Protein AF-A0A2V6RUL4-F1 (afdb_monomer_lite)

Secondary structure (DSSP, 8-state):
-----EEEEEEEEEETTEEEEEEEEEEETTTTS------S--

Structure (mmCIF, N/CA/C/O backbone):
data_AF-A0A2V6RUL4-F1
#
_entry.id   AF-A0A2V6RUL4-F1
#
loop_
_atom_site.group_PDB
_atom_site.id
_atom_site.type_symbol
_atom_site.label_atom_id
_atom_site.label_alt_id
_atom_site.label_comp_id
_atom_site.label_asym_id
_atom_site.label_entity_id
_atom_site.label_seq_id
_atom_site.pdbx_PDB_ins_code
_atom_site.Cartn_x
_atom_site.Cartn_y
_atom_site.Cartn_z
_atom_site.occupancy
_atom_site.B_iso_or_equiv
_atom_site.auth_seq_id
_atom_site.auth_comp_id
_atom_site.auth_asym_id
_atom_site.auth_atom_id
_atom_site.pdbx_PDB_model_num
ATOM 1 N N . THR A 1 1 ? 18.663 -8.055 -5.301 1.00 76.56 1 THR A N 1
ATOM 2 C CA . THR A 1 1 ? 17.675 -7.337 -4.470 1.00 76.56 1 THR A CA 1
ATOM 3 C C . THR A 1 1 ? 16.774 -6.534 -5.377 1.00 76.56 1 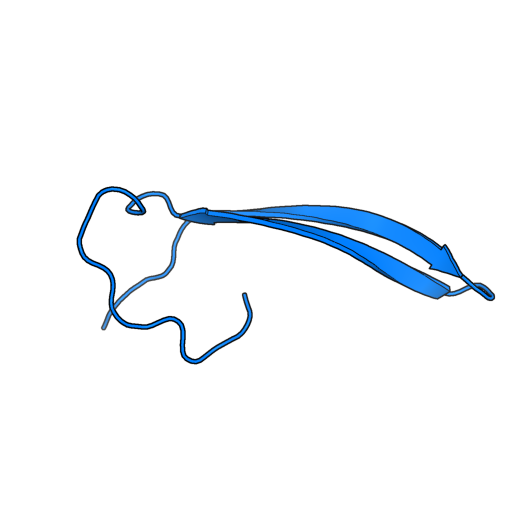THR A C 1
ATOM 5 O O . THR A 1 1 ? 17.303 -5.781 -6.183 1.00 76.56 1 THR A O 1
ATOM 8 N N . HIS A 1 2 ? 15.457 -6.743 -5.321 1.00 82.81 2 HIS A N 1
ATOM 9 C CA . HIS A 1 2 ? 14.492 -5.918 -6.057 1.00 82.81 2 HIS A CA 1
ATOM 10 C C . HIS A 1 2 ? 13.980 -4.805 -5.135 1.00 82.81 2 HIS A C 1
ATOM 12 O O . HIS A 1 2 ? 13.911 -5.009 -3.925 1.00 82.81 2 HIS A O 1
ATOM 18 N N . TRP A 1 3 ? 13.662 -3.638 -5.692 1.00 85.81 3 TRP A N 1
ATOM 19 C CA . TRP A 1 3 ? 13.175 -2.485 -4.937 1.00 85.81 3 TRP A CA 1
ATOM 20 C C . TRP A 1 3 ? 11.789 -2.091 -5.437 1.00 85.81 3 TRP A C 1
ATOM 22 O O . TRP A 1 3 ? 11.581 -1.945 -6.637 1.00 85.81 3 TRP A O 1
ATOM 32 N N . TRP A 1 4 ? 10.855 -1.874 -4.513 1.00 88.94 4 TRP A N 1
ATOM 33 C CA . TRP A 1 4 ? 9.479 -1.480 -4.819 1.00 88.94 4 TRP A CA 1
ATOM 34 C C . TRP A 1 4 ? 9.290 -0.004 -4.482 1.00 88.94 4 TRP A C 1
ATOM 36 O O . TRP A 1 4 ? 8.813 0.355 -3.407 1.00 88.94 4 TRP A O 1
ATOM 46 N N . VAL A 1 5 ? 9.729 0.862 -5.393 1.00 91.44 5 VAL A N 1
ATOM 47 C CA . VAL A 1 5 ? 9.680 2.318 -5.212 1.00 91.44 5 VAL A CA 1
ATOM 48 C C . VAL A 1 5 ? 8.418 2.873 -5.862 1.00 91.44 5 VAL A C 1
ATOM 50 O O . VAL A 1 5 ? 8.081 2.533 -6.997 1.00 91.44 5 VAL A O 1
ATOM 53 N N . GLY A 1 6 ? 7.700 3.739 -5.151 1.00 93.69 6 GLY A N 1
ATOM 54 C CA . GLY A 1 6 ? 6.433 4.253 -5.644 1.00 93.69 6 GLY A CA 1
ATOM 55 C C . GLY A 1 6 ? 5.730 5.209 -4.698 1.00 93.69 6 GLY A C 1
ATOM 56 O O . GLY A 1 6 ? 6.283 5.677 -3.705 1.00 93.69 6 GLY A O 1
ATOM 57 N N . ARG A 1 7 ? 4.466 5.478 -5.019 1.00 96.5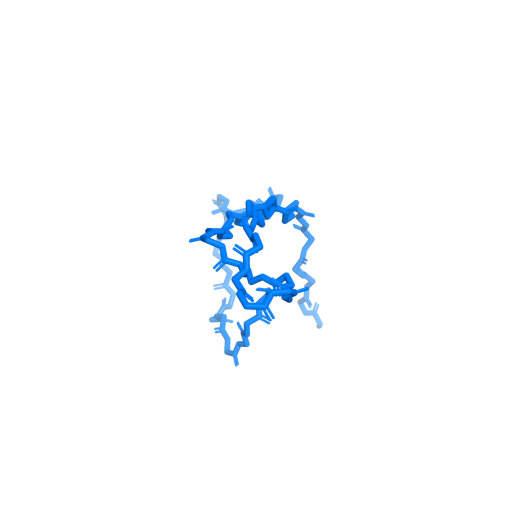0 7 ARG A N 1
ATOM 58 C CA . ARG A 1 7 ? 3.562 6.313 -4.229 1.00 96.50 7 ARG A CA 1
ATOM 59 C C . ARG A 1 7 ? 2.403 5.478 -3.701 1.00 96.50 7 ARG A C 1
ATOM 61 O O . ARG A 1 7 ? 1.675 4.865 -4.480 1.00 96.50 7 ARG A O 1
ATOM 68 N N . ALA A 1 8 ? 2.165 5.543 -2.392 1.00 96.25 8 ALA A N 1
ATOM 69 C CA . ALA A 1 8 ? 0.949 5.037 -1.764 1.00 96.25 8 ALA A CA 1
ATOM 70 C C . ALA A 1 8 ? 0.004 6.201 -1.435 1.00 96.25 8 ALA A C 1
ATOM 72 O O . ALA A 1 8 ? 0.367 7.135 -0.726 1.00 96.25 8 ALA A O 1
ATOM 73 N N . THR A 1 9 ? -1.221 6.153 -1.953 1.00 98.25 9 THR A N 1
ATOM 74 C CA . THR A 1 9 ? -2.279 7.117 -1.626 1.00 98.25 9 THR A CA 1
ATOM 75 C C . THR A 1 9 ? -3.387 6.409 -0.861 1.00 98.25 9 THR A C 1
ATOM 77 O O . THR A 1 9 ? -4.043 5.510 -1.395 1.00 98.25 9 THR A O 1
ATOM 80 N N . HIS A 1 10 ? -3.606 6.830 0.383 1.00 97.75 10 HIS A N 1
ATOM 81 C CA . HIS A 1 10 ? -4.647 6.302 1.258 1.00 97.75 10 HIS A CA 1
ATOM 82 C C . HIS A 1 10 ? -5.836 7.255 1.306 1.00 97.75 10 HIS A C 1
ATOM 84 O O . HIS A 1 10 ? -5.671 8.461 1.476 1.00 97.75 10 HIS A O 1
ATOM 90 N N . ARG A 1 11 ? -7.048 6.707 1.212 1.00 98.25 11 ARG A N 1
ATOM 91 C CA . ARG A 1 11 ? -8.256 7.393 1.676 1.00 98.25 11 ARG A CA 1
ATOM 92 C C . ARG A 1 11 ? -8.652 6.780 3.003 1.00 98.25 11 ARG A C 1
ATOM 94 O O . ARG A 1 11 ? -8.960 5.588 3.059 1.00 98.25 11 ARG A O 1
ATOM 101 N N . LEU A 1 12 ? -8.626 7.596 4.045 1.00 98.19 12 LEU A N 1
ATOM 102 C CA . LEU A 1 12 ? -8.971 7.195 5.401 1.00 98.19 12 LEU A CA 1
ATOM 103 C C . LEU A 1 12 ? -10.392 7.653 5.730 1.00 98.19 12 LEU A C 1
ATOM 105 O O . LEU A 1 12 ? -10.872 8.652 5.197 1.00 98.19 12 LEU A O 1
ATOM 109 N N . ARG A 1 13 ? -11.061 6.911 6.604 1.00 97.81 13 ARG A N 1
ATOM 110 C CA . ARG A 1 13 ? -12.348 7.279 7.200 1.00 97.81 13 ARG A CA 1
ATOM 111 C C . ARG A 1 13 ? -12.307 6.998 8.696 1.00 97.81 13 ARG A C 1
ATOM 113 O O . ARG A 1 13 ? -11.587 6.096 9.117 1.00 97.81 13 ARG A O 1
ATOM 120 N N . ARG A 1 14 ? -13.085 7.744 9.477 1.00 98.00 14 ARG A N 1
ATOM 121 C CA . ARG A 1 14 ? -13.302 7.434 10.894 1.00 98.00 14 ARG A CA 1
ATOM 122 C C . ARG A 1 14 ? -14.454 6.441 11.044 1.00 98.00 14 ARG A C 1
ATOM 124 O O . ARG A 1 14 ? -15.464 6.590 10.360 1.00 98.00 14 ARG A O 1
ATOM 131 N N . VAL A 1 15 ? -14.28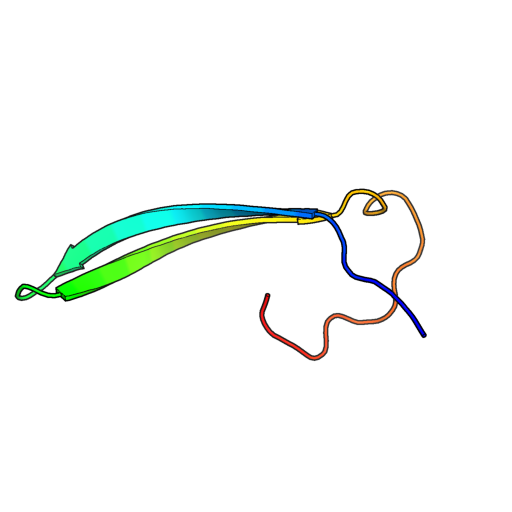4 5.435 11.895 1.00 98.19 15 VAL A N 1
ATOM 132 C CA . VAL A 1 15 ? -15.281 4.408 12.239 1.00 98.19 15 VAL A CA 1
ATOM 133 C C . VAL A 1 15 ? -15.109 4.105 13.716 1.00 98.19 15 VAL A C 1
ATOM 135 O O . VAL A 1 15 ? -13.997 3.776 14.116 1.00 98.19 15 VAL A O 1
ATOM 138 N N . ASP A 1 16 ? -16.164 4.280 14.509 1.00 97.38 16 ASP A N 1
ATOM 139 C CA . ASP A 1 16 ? -16.149 4.027 15.958 1.00 97.38 16 ASP A CA 1
ATOM 140 C C . ASP A 1 16 ? -14.972 4.709 16.686 1.00 97.38 16 ASP A C 1
ATOM 142 O O . ASP A 1 16 ? -14.330 4.145 17.561 1.00 97.38 16 ASP A O 1
ATOM 146 N N . GLY A 1 17 ? -14.649 5.943 16.277 1.00 97.62 17 GLY A N 1
ATOM 147 C CA . GLY A 1 17 ? -13.541 6.727 16.837 1.00 97.62 17 GLY A CA 1
ATOM 148 C C . GLY A 1 17 ? -12.156 6.422 16.251 1.00 97.62 17 GLY A C 1
ATOM 149 O O . GLY A 1 17 ? -11.231 7.203 16.466 1.00 97.62 17 GLY A O 1
ATOM 150 N N . GLU A 1 18 ? -12.007 5.376 15.437 1.00 97.94 18 GLU A N 1
ATOM 151 C CA . GLU A 1 18 ? -10.720 4.959 14.874 1.00 97.94 18 GLU A CA 1
ATOM 152 C C . GLU A 1 18 ? -10.562 5.280 13.387 1.00 97.94 18 GLU A C 1
ATOM 154 O O . GLU A 1 18 ? -11.529 5.361 12.629 1.00 97.94 18 GLU A O 1
ATOM 159 N N . LEU A 1 19 ? -9.313 5.417 12.933 1.00 97.75 19 LEU A N 1
ATOM 160 C CA . LEU A 1 19 ? -9.003 5.531 11.509 1.00 97.75 19 LEU A CA 1
ATOM 161 C C . LEU A 1 19 ? -9.001 4.151 10.847 1.00 97.75 19 LEU A C 1
ATOM 163 O O . LEU A 1 19 ? -8.276 3.245 11.246 1.00 97.75 19 LEU A O 1
ATOM 167 N N . ARG A 1 20 ? -9.768 4.017 9.767 1.00 97.75 20 ARG A N 1
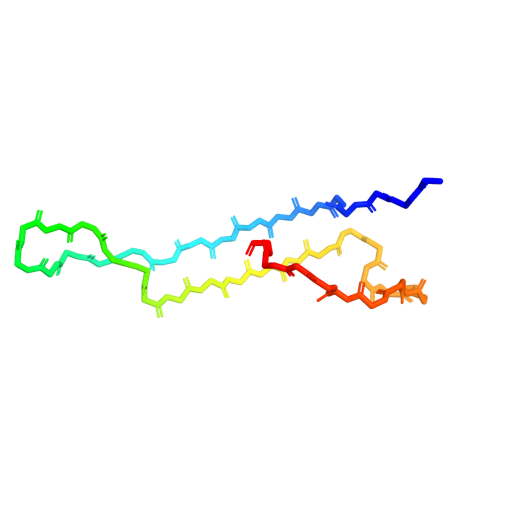ATOM 168 C CA . ARG A 1 20 ? -9.802 2.831 8.908 1.00 97.75 20 ARG A CA 1
ATOM 169 C C . ARG A 1 20 ? -9.501 3.223 7.465 1.00 97.75 20 ARG A C 1
ATOM 171 O O . ARG A 1 20 ? -9.909 4.288 6.993 1.00 97.75 20 ARG A O 1
ATOM 178 N N . ILE A 1 21 ? -8.808 2.352 6.734 1.00 97.62 21 ILE A N 1
ATOM 179 C CA . ILE A 1 21 ? -8.562 2.545 5.300 1.00 97.62 21 ILE A CA 1
ATOM 180 C C . ILE A 1 21 ? -9.865 2.259 4.548 1.00 97.62 21 ILE A C 1
ATOM 182 O O . ILE A 1 21 ? -10.437 1.179 4.658 1.00 97.62 21 ILE A O 1
ATOM 186 N N . ARG A 1 22 ? -10.343 3.234 3.771 1.00 97.88 22 ARG A N 1
ATOM 187 C CA . ARG A 1 22 ? -11.437 3.039 2.808 1.00 97.88 22 ARG A CA 1
ATOM 188 C C . ARG A 1 22 ? -10.907 2.511 1.481 1.00 97.88 22 ARG A C 1
ATOM 190 O O . ARG A 1 22 ? -11.528 1.659 0.863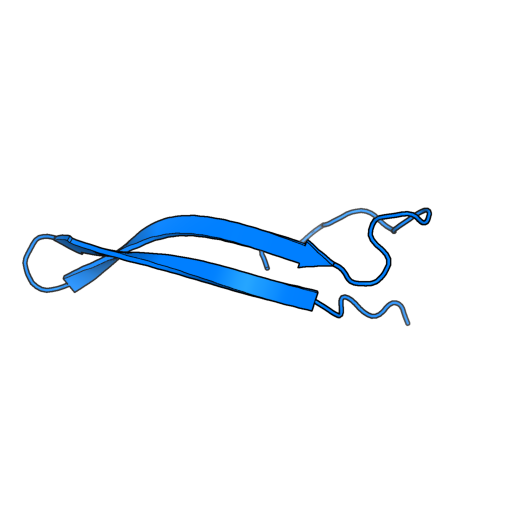 1.00 97.88 22 ARG A O 1
ATOM 197 N N . SER A 1 23 ? -9.784 3.057 1.021 1.00 98.19 23 SER A N 1
ATOM 198 C CA . SER A 1 23 ? -9.125 2.606 -0.203 1.00 98.19 23 SER A CA 1
ATOM 199 C C . SER A 1 23 ? -7.639 2.921 -0.164 1.00 98.19 23 SER A C 1
ATOM 201 O O . SER A 1 23 ? -7.248 3.979 0.339 1.00 98.19 23 SER A O 1
ATOM 203 N N . LYS A 1 24 ? -6.843 2.066 -0.798 1.00 97.50 24 LYS A N 1
ATOM 204 C CA . LYS A 1 24 ? -5.417 2.273 -1.022 1.00 97.50 24 LYS A CA 1
ATOM 205 C C . LYS A 1 24 ? -5.122 2.153 -2.512 1.00 97.50 24 LYS A C 1
ATOM 207 O O . LYS A 1 24 ? -5.531 1.184 -3.141 1.00 97.50 24 LYS A O 1
ATOM 212 N N . LYS A 1 25 ? -4.429 3.141 -3.074 1.00 97.56 25 LYS A N 1
ATOM 213 C CA . LYS A 1 25 ? -3.865 3.075 -4.428 1.00 97.56 25 LYS A CA 1
ATOM 214 C C . LYS A 1 25 ? -2.345 3.099 -4.319 1.00 97.56 25 LYS A C 1
ATOM 216 O O . LYS A 1 25 ? -1.802 3.998 -3.680 1.00 97.56 25 LYS A O 1
ATOM 221 N N . VAL A 1 26 ? -1.685 2.136 -4.953 1.00 95.88 26 VAL A N 1
ATOM 222 C CA . VAL A 1 26 ? -0.225 2.086 -5.097 1.00 95.88 26 VAL A CA 1
ATOM 223 C C . VAL A 1 26 ? 0.117 2.289 -6.561 1.00 95.88 26 VAL A C 1
ATOM 225 O O . VAL A 1 26 ? -0.524 1.702 -7.427 1.00 95.88 26 VAL A O 1
ATOM 228 N N . VAL A 1 27 ? 1.109 3.131 -6.823 1.00 95.44 27 VAL A N 1
ATOM 229 C CA . VAL A 1 27 ? 1.699 3.306 -8.151 1.00 95.44 27 VAL A CA 1
ATOM 230 C C . VAL A 1 27 ? 3.196 3.094 -8.007 1.00 95.44 27 VAL A C 1
ATOM 232 O O . VAL A 1 27 ? 3.842 3.843 -7.276 1.00 95.44 27 VAL A O 1
ATOM 235 N N . LEU A 1 28 ? 3.721 2.062 -8.664 1.00 94.19 28 LEU A N 1
ATOM 236 C CA . LEU A 1 28 ? 5.155 1.777 -8.710 1.00 94.19 28 LEU A CA 1
ATOM 237 C C . LEU A 1 28 ? 5.790 2.565 -9.857 1.00 94.19 28 LEU A C 1
ATOM 239 O O . LEU A 1 28 ? 5.186 2.689 -10.922 1.00 94.19 28 LEU A O 1
ATOM 243 N N . ILE A 1 29 ? 6.992 3.100 -9.640 1.00 94.19 29 ILE A N 1
ATOM 244 C CA . ILE A 1 29 ? 7.708 3.896 -10.652 1.00 94.19 29 ILE A CA 1
ATOM 245 C C . ILE A 1 29 ? 8.027 3.044 -11.889 1.00 94.19 29 ILE A C 1
ATOM 247 O O . ILE A 1 29 ? 7.905 3.519 -13.011 1.00 94.19 29 ILE A O 1
ATOM 251 N N . ASN A 1 30 ? 8.363 1.772 -11.685 1.00 91.50 30 ASN A N 1
ATOM 252 C CA . ASN A 1 30 ? 8.700 0.795 -12.720 1.00 91.50 30 ASN A CA 1
ATOM 253 C C . ASN A 1 30 ? 7.536 -0.162 -13.049 1.00 91.50 30 ASN A C 1
ATOM 255 O O . ASN A 1 30 ? 7.758 -1.280 -13.497 1.00 91.50 30 ASN A O 1
ATOM 259 N N . ALA A 1 31 ? 6.280 0.256 -12.844 1.00 88.50 31 ALA A N 1
ATOM 260 C CA . ALA A 1 31 ? 5.105 -0.582 -13.129 1.00 88.50 31 ALA A CA 1
ATOM 261 C C . ALA A 1 31 ? 4.963 -0.999 -14.609 1.00 88.50 31 ALA A C 1
ATOM 263 O O . ALA A 1 31 ? 4.164 -1.881 -14.914 1.00 88.50 31 ALA A O 1
ATOM 264 N N . ALA A 1 32 ? 5.692 -0.345 -15.519 1.00 91.00 32 ALA A N 1
ATOM 265 C CA . ALA A 1 32 ? 5.705 -0.642 -16.951 1.00 91.00 32 ALA A CA 1
ATOM 266 C C . ALA A 1 32 ? 6.715 -1.738 -17.348 1.00 91.00 32 ALA A C 1
ATOM 268 O O . ALA A 1 32 ? 6.816 -2.081 -18.524 1.00 91.00 32 ALA A O 1
ATOM 269 N N . GLU A 1 33 ? 7.458 -2.284 -16.388 1.00 90.75 33 GLU A N 1
ATOM 270 C CA . GLU A 1 33 ? 8.460 -3.328 -16.598 1.00 90.75 33 GLU A CA 1
ATOM 271 C C . GLU A 1 33 ? 8.019 -4.640 -15.929 1.00 90.75 33 GLU A C 1
ATOM 273 O O . GLU A 1 33 ? 7.166 -4.627 -15.037 1.00 90.75 33 GLU A O 1
ATOM 278 N N . PRO A 1 34 ? 8.595 -5.794 -16.312 1.00 90.31 34 PRO A N 1
ATOM 279 C CA . PRO A 1 34 ? 8.390 -7.032 -15.577 1.00 90.31 34 PRO A CA 1
ATOM 280 C C . PRO A 1 34 ? 8.853 -6.889 -14.123 1.00 90.31 34 PRO A C 1
ATOM 282 O O . PRO A 1 34 ? 10.034 -6.678 -13.840 1.00 90.31 34 PRO A O 1
ATOM 285 N N . LEU A 1 35 ? 7.914 -7.045 -13.193 1.00 87.88 35 LEU A N 1
ATOM 286 C CA . LEU A 1 35 ? 8.187 -7.065 -11.762 1.00 87.88 35 LEU A CA 1
ATOM 287 C C . LEU A 1 35 ? 8.077 -8.496 -11.226 1.00 87.88 35 LEU A C 1
ATOM 289 O O . LEU A 1 35 ? 7.248 -9.273 -11.709 1.00 87.88 35 LEU A O 1
ATOM 293 N N . PRO A 1 36 ? 8.863 -8.856 -10.196 1.00 88.31 36 PRO A N 1
ATOM 294 C CA . PRO A 1 36 ? 8.590 -10.039 -9.394 1.00 88.31 36 PRO A CA 1
ATOM 295 C C . PRO A 1 36 ? 7.174 -9.996 -8.808 1.00 88.31 36 PRO A C 1
ATOM 297 O O . PRO A 1 36 ? 6.537 -8.941 -8.741 1.00 88.31 36 PRO A O 1
ATOM 300 N N . ASN A 1 37 ? 6.692 -11.142 -8.325 1.00 88.38 37 ASN A N 1
ATOM 301 C CA . ASN A 1 37 ? 5.402 -11.181 -7.644 1.00 88.38 37 ASN A CA 1
ATOM 302 C C . ASN A 1 37 ? 5.368 -10.223 -6.431 1.00 88.38 37 ASN A C 1
ATOM 304 O O . ASN A 1 37 ? 6.388 -9.909 -5.813 1.00 88.38 37 ASN A O 1
ATOM 308 N N . LEU A 1 38 ? 4.167 -9.764 -6.081 1.00 88.19 38 LEU A N 1
ATOM 309 C CA . LEU A 1 38 ? 3.929 -8.986 -4.868 1.00 88.19 38 LEU A CA 1
ATOM 310 C C . LEU A 1 38 ? 3.519 -9.934 -3.735 1.00 88.19 38 LEU A C 1
ATOM 312 O O . LEU A 1 38 ? 2.350 -10.001 -3.368 1.00 88.19 38 LEU A O 1
ATOM 316 N N . ALA A 1 39 ? 4.475 -10.683 -3.177 1.00 88.19 39 ALA A N 1
ATOM 317 C CA . ALA A 1 39 ? 4.242 -11.593 -2.043 1.00 88.19 39 ALA A CA 1
ATOM 318 C C . ALA A 1 39 ? 3.967 -10.880 -0.697 1.00 88.19 39 ALA A C 1
ATOM 320 O O . ALA A 1 39 ? 4.003 -11.505 0.361 1.00 88.19 39 ALA A O 1
ATOM 321 N N . PHE A 1 40 ? 3.720 -9.570 -0.718 1.00 89.56 40 PHE A N 1
ATOM 322 C CA . PHE A 1 40 ? 3.492 -8.743 0.458 1.00 89.56 40 PHE A CA 1
ATOM 323 C C . PHE A 1 40 ? 2.457 -7.658 0.167 1.00 89.56 40 PHE A C 1
ATOM 325 O O . PHE A 1 40 ? 2.200 -7.292 -0.982 1.00 89.56 40 PHE A O 1
ATOM 332 N N . LEU A 1 41 ? 1.878 -7.121 1.237 1.00 90.56 41 LEU A N 1
ATOM 333 C CA . LEU A 1 41 ? 1.041 -5.935 1.164 1.00 90.56 41 LEU A CA 1
ATOM 334 C C . LEU A 1 41 ? 1.930 -4.702 1.311 1.00 90.56 41 LEU A C 1
ATOM 336 O O . LEU A 1 41 ? 2.619 -4.538 2.317 1.00 90.56 41 LEU A O 1
ATOM 340 N N . ILE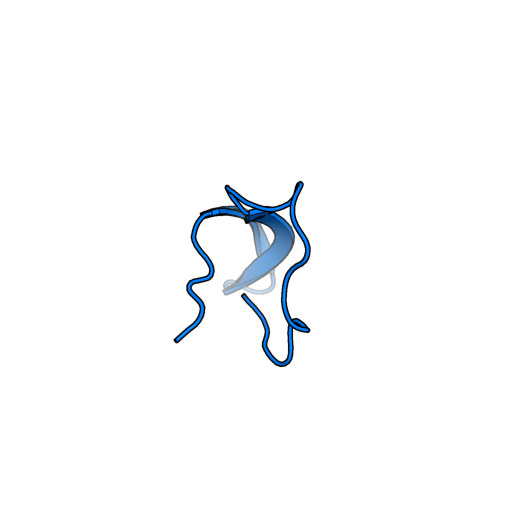 A 1 42 ? 1.901 -3.844 0.295 1.00 86.81 42 ILE A N 1
ATOM 341 C CA . ILE A 1 42 ? 2.372 -2.457 0.393 1.00 86.81 42 ILE A CA 1
ATOM 342 C C . ILE A 1 42 ? 1.288 -1.661 1.091 1.00 86.81 42 ILE A C 1
ATOM 344 O O . ILE A 1 42 ? 0.099 -1.948 0.804 1.00 86.81 42 ILE A O 1
#

Foldseek 3Di:
DDDFDWDKDFDWDDDPNDIDTPDIDTDGPVPVDDDDDCPDDD

Radius of gyration: 13.7 Å; chains: 1; bounding box: 34×19×34 Å

Sequence (42 aa):
THWWVGRATHRLRRVDGELRIRSKKVVLINAAEPLPNLAFLI

pLDDT: mean 93.22, std 5.11, range [76.56, 98.25]